Protein AF-A0A3M1DEH3-F1 (afdb_monomer_lite)

Secondary structure (DSSP, 8-state):
-HHHHHHHHHHHHHHHSS--SHHHHHHHHHHHHHHHHHHHHHHSSS-B-TTTTT--PPBPP-----TT-HHHHHHHHHHHHHHHHHHHHHTSSS----TTHHIIIIIHHIIIIIHHHHHHHHHHHHHHHHHHHHHHHHHHHHHHH--

Foldseek 3Di:
DVVQLVVQQVVCCVVPVGGDCVSVVVVVVVVVVVVVVQLVCQQDQNAADPDPPVDDDGDGHPNNDDPPDPLVVVLVVQLVVQVVVQVCLVPDPHRDDDPCSNCVSNVVSCCVSVVVSVVVVVVVVVVVVVVVVVVVVVVVVVVVVVD

Radius of gyration: 24.38 Å; chains: 1; bounding box: 56×28×80 Å

pLDDT: mean 87.57, std 7.45, range [47.22, 95.75]

Sequence (147 aa):
GLLVAGAGALIEFVARGGVTRTPLWAGLVIALGFAGHILEDQLGFMGSNLFYPFTKGRMPGLRLLRSGDATPNFLTVWLASAIMVFNLDRFSASPRLGPLYLPLAVGLPLGVLGGFYALQRRRAIRRSTEFLRQRDILTETVETEVG

Structure (mmCIF, N/CA/C/O backbone):
data_AF-A0A3M1DEH3-F1
#
_entry.id   AF-A0A3M1DEH3-F1
#
loop_
_atom_site.group_PDB
_atom_site.id
_atom_site.type_symbol
_atom_site.label_atom_id
_atom_site.label_alt_id
_atom_site.label_comp_id
_atom_site.label_asym_id
_atom_site.label_entity_id
_atom_site.label_seq_id
_atom_site.pdbx_PDB_ins_code
_atom_site.Cartn_x
_atom_site.Cartn_y
_atom_site.Cartn_z
_atom_site.occupancy
_atom_site.B_iso_or_equiv
_atom_site.auth_seq_id
_atom_site.auth_comp_id
_atom_site.auth_asym_id
_atom_site.auth_atom_id
_atom_site.pdbx_PDB_model_num
ATOM 1 N N . GLY A 1 1 ? 15.498 4.080 -0.488 1.00 81.62 1 GLY A N 1
ATOM 2 C CA . GLY A 1 1 ? 15.051 4.445 -1.845 1.00 81.62 1 GLY A CA 1
ATOM 3 C C . GLY A 1 1 ? 16.143 5.135 -2.636 1.00 81.62 1 GLY A C 1
ATOM 4 O O . GLY A 1 1 ? 16.900 4.456 -3.314 1.00 81.62 1 GLY A O 1
ATOM 5 N N . LEU A 1 2 ? 16.270 6.461 -2.500 1.00 86.06 2 LEU A N 1
ATOM 6 C CA . LEU A 1 2 ? 17.234 7.276 -3.260 1.00 86.06 2 LEU A CA 1
ATOM 7 C C . LEU A 1 2 ? 18.695 6.847 -3.081 1.00 86.06 2 LEU A C 1
ATOM 9 O O . LEU A 1 2 ? 19.421 6.786 -4.062 1.00 86.06 2 LEU A O 1
ATOM 13 N N . LEU A 1 3 ? 19.101 6.471 -1.863 1.00 89.81 3 LEU A N 1
ATOM 14 C CA . LEU A 1 3 ? 20.445 5.931 -1.619 1.00 89.81 3 LEU A CA 1
ATOM 15 C C . LEU A 1 3 ? 20.723 4.667 -2.440 1.00 89.81 3 LEU A C 1
ATOM 17 O O . LEU A 1 3 ? 21.804 4.527 -2.996 1.00 89.81 3 LEU A O 1
ATOM 21 N N . VAL A 1 4 ? 19.738 3.773 -2.565 1.00 88.12 4 VAL A N 1
ATOM 22 C CA . VAL A 1 4 ? 19.900 2.541 -3.347 1.00 88.12 4 VAL A CA 1
ATOM 23 C C . VAL A 1 4 ? 19.900 2.838 -4.845 1.00 88.12 4 VAL A C 1
ATOM 25 O O . VAL A 1 4 ? 20.713 2.273 -5.568 1.00 88.12 4 VAL A O 1
ATOM 28 N N . ALA A 1 5 ? 19.060 3.771 -5.306 1.00 89.19 5 ALA A N 1
ATOM 29 C CA . ALA A 1 5 ? 19.100 4.226 -6.695 1.00 89.19 5 ALA A CA 1
ATOM 30 C C . ALA A 1 5 ? 20.447 4.872 -7.051 1.00 89.19 5 ALA A C 1
ATOM 32 O O . ALA A 1 5 ? 21.028 4.541 -8.080 1.00 89.19 5 ALA A O 1
ATOM 33 N N . GLY A 1 6 ? 20.963 5.751 -6.187 1.00 90.19 6 GLY A N 1
ATOM 34 C CA . GLY A 1 6 ? 22.248 6.422 -6.378 1.00 90.19 6 GLY A CA 1
ATOM 35 C C . GLY A 1 6 ? 23.428 5.453 -6.342 1.00 90.19 6 GLY A C 1
ATOM 36 O O . GLY A 1 6 ? 24.267 5.485 -7.238 1.00 90.19 6 GLY A O 1
ATOM 37 N N . ALA A 1 7 ? 23.463 4.543 -5.365 1.00 91.44 7 ALA A N 1
ATOM 38 C CA . ALA A 1 7 ? 24.496 3.512 -5.282 1.00 91.44 7 ALA A CA 1
ATOM 39 C C . ALA A 1 7 ? 24.466 2.578 -6.501 1.00 91.44 7 ALA A C 1
ATOM 41 O O . ALA A 1 7 ? 25.506 2.305 -7.094 1.00 91.44 7 ALA A O 1
ATOM 42 N N . GLY A 1 8 ? 23.277 2.136 -6.922 1.00 88.81 8 GLY A N 1
ATOM 43 C CA . GLY A 1 8 ? 23.121 1.299 -8.110 1.00 88.81 8 GLY A CA 1
ATOM 44 C C . GLY A 1 8 ? 23.556 2.007 -9.396 1.00 88.81 8 GLY A C 1
ATOM 45 O O . GLY A 1 8 ? 24.241 1.404 -10.215 1.00 88.81 8 GLY A O 1
ATOM 46 N N . ALA A 1 9 ? 23.219 3.291 -9.551 1.00 90.38 9 ALA A N 1
ATOM 47 C CA . ALA A 1 9 ? 23.636 4.095 -10.698 1.00 90.38 9 ALA A CA 1
ATOM 48 C C . ALA A 1 9 ? 25.157 4.283 -10.742 1.00 90.38 9 ALA A C 1
ATOM 50 O O . ALA A 1 9 ? 25.751 4.178 -11.811 1.00 90.38 9 ALA A O 1
ATOM 51 N N . LEU A 1 10 ? 25.794 4.500 -9.588 1.00 91.19 10 LEU A N 1
ATOM 52 C CA . LEU A 1 10 ? 27.248 4.612 -9.492 1.00 91.19 10 LEU A CA 1
ATOM 53 C C . LEU A 1 10 ? 27.945 3.299 -9.876 1.00 91.19 10 LEU A C 1
ATOM 55 O O . LEU A 1 10 ? 28.885 3.319 -10.667 1.00 91.19 10 LEU A O 1
ATOM 59 N N . ILE A 1 11 ? 27.465 2.163 -9.359 1.00 91.69 11 ILE A N 1
ATOM 60 C CA . ILE A 1 11 ? 28.005 0.837 -9.697 1.00 91.69 11 ILE A CA 1
ATOM 61 C C . ILE A 1 11 ? 27.887 0.580 -11.201 1.00 91.69 11 ILE A C 1
ATOM 63 O O . ILE A 1 11 ? 28.844 0.131 -11.829 1.00 91.69 11 ILE A O 1
ATOM 67 N N . GLU A 1 12 ? 26.729 0.879 -11.790 1.00 91.00 12 GLU A N 1
ATOM 68 C CA . GLU A 1 12 ? 26.495 0.661 -13.215 1.00 91.00 12 GLU A CA 1
ATOM 69 C C . GLU A 1 12 ? 27.371 1.568 -14.086 1.00 91.00 12 GLU A C 1
ATOM 71 O O . GLU A 1 12 ? 27.996 1.088 -15.030 1.00 91.00 12 GLU A O 1
ATOM 76 N N . PHE A 1 13 ? 27.490 2.846 -13.724 1.00 92.12 13 PHE A N 1
ATOM 77 C CA . PHE A 1 13 ? 28.353 3.794 -14.419 1.00 92.12 13 PHE A CA 1
ATOM 78 C C . PHE A 1 13 ? 29.819 3.345 -14.413 1.00 92.12 13 PHE A C 1
ATOM 80 O O . PHE A 1 13 ? 30.460 3.344 -15.459 1.00 92.12 13 PHE A O 1
ATOM 87 N N . VAL A 1 14 ? 30.335 2.904 -13.261 1.00 93.75 14 VAL A N 1
ATOM 88 C CA . VAL A 1 14 ? 31.720 2.422 -13.134 1.00 93.75 14 VAL A CA 1
ATOM 89 C C . VAL A 1 14 ? 31.936 1.121 -13.911 1.00 93.75 14 VAL A C 1
ATOM 91 O O . VAL A 1 14 ? 32.965 0.958 -14.559 1.00 93.75 14 VAL A O 1
ATOM 94 N N . ALA A 1 15 ? 30.975 0.195 -13.872 1.00 92.38 15 ALA A N 1
ATOM 95 C CA . ALA A 1 15 ? 31.121 -1.115 -14.503 1.00 92.38 15 ALA A CA 1
ATOM 96 C C . ALA A 1 15 ? 30.872 -1.106 -16.020 1.00 92.38 15 ALA A C 1
ATOM 98 O O . ALA A 1 15 ? 31.407 -1.955 -16.731 1.00 92.38 15 ALA A O 1
ATOM 99 N N . ARG A 1 16 ? 30.010 -0.210 -16.516 1.00 90.25 16 ARG A N 1
ATOM 100 C CA . ARG A 1 16 ? 29.479 -0.250 -17.892 1.00 90.25 16 ARG A CA 1
ATOM 101 C C . ARG A 1 16 ? 29.612 1.069 -18.655 1.00 90.25 16 ARG A C 1
ATOM 103 O O . ARG A 1 16 ? 29.244 1.115 -19.824 1.00 90.25 16 ARG A O 1
ATOM 110 N N . GLY A 1 17 ? 30.101 2.139 -18.025 1.00 89.25 17 GLY A N 1
ATOM 111 C CA . GLY A 1 17 ? 30.266 3.459 -18.648 1.00 89.25 17 GLY A CA 1
ATOM 112 C C . GLY A 1 17 ? 28.957 4.217 -18.906 1.00 89.25 17 GLY A C 1
ATOM 113 O O . GLY A 1 17 ? 28.972 5.263 -19.550 1.00 89.25 17 GLY A O 1
ATOM 114 N N . GLY A 1 18 ? 27.820 3.712 -18.419 1.00 88.12 18 GLY A N 1
ATOM 115 C CA . GLY A 1 18 ? 26.501 4.309 -18.620 1.00 88.12 18 GLY A CA 1
ATOM 116 C C . GLY A 1 18 ? 25.515 3.901 -17.530 1.00 88.12 18 GLY A C 1
ATOM 117 O O . GLY A 1 18 ? 25.705 2.891 -16.860 1.00 88.12 18 GLY A O 1
ATOM 118 N N . VAL A 1 19 ? 24.463 4.701 -17.346 1.00 89.62 19 VAL A N 1
ATOM 119 C CA . VAL A 1 19 ? 23.426 4.479 -16.327 1.00 89.62 19 VAL A CA 1
ATOM 120 C C . VAL A 1 19 ? 22.107 4.169 -17.018 1.00 89.62 19 VAL A C 1
ATOM 122 O O . VAL A 1 19 ? 21.611 4.972 -17.812 1.00 89.62 19 VAL A O 1
ATOM 125 N N . THR A 1 20 ? 21.522 3.012 -16.717 1.00 92.62 20 THR A N 1
ATOM 126 C CA . THR A 1 20 ? 20.183 2.664 -17.198 1.00 92.62 20 THR A CA 1
ATOM 127 C C . THR A 1 20 ? 19.118 3.127 -16.203 1.00 92.62 20 THR A C 1
ATOM 129 O O . THR A 1 20 ? 19.396 3.736 -15.173 1.00 92.62 20 THR A O 1
ATOM 132 N N . ARG A 1 21 ? 17.843 2.845 -16.488 1.00 92.31 21 ARG A N 1
ATOM 133 C CA . ARG A 1 21 ? 16.744 3.126 -15.545 1.00 92.31 21 ARG A CA 1
ATOM 134 C C . ARG A 1 21 ? 16.638 2.088 -14.423 1.00 92.31 21 ARG A C 1
ATOM 136 O O . ARG A 1 21 ? 15.855 2.276 -13.497 1.00 92.31 21 ARG A O 1
ATOM 143 N N . THR A 1 22 ? 17.397 0.997 -14.486 1.00 89.62 22 THR A N 1
ATOM 144 C CA . THR A 1 22 ? 17.318 -0.118 -13.528 1.00 89.62 22 THR A CA 1
ATOM 145 C C . THR A 1 22 ? 17.563 0.314 -12.076 1.00 89.62 22 THR A C 1
ATOM 147 O O . THR A 1 22 ? 16.758 -0.051 -11.216 1.00 89.62 22 THR A O 1
ATOM 150 N N . PRO A 1 23 ? 18.581 1.143 -11.766 1.00 90.88 23 PRO A N 1
ATOM 151 C CA . PRO A 1 23 ? 18.814 1.614 -10.402 1.00 90.88 23 PRO A CA 1
ATOM 152 C C . PRO A 1 23 ? 17.652 2.448 -9.854 1.00 90.88 23 PRO A C 1
ATOM 154 O O . PRO A 1 23 ? 17.290 2.316 -8.685 1.00 90.88 23 PRO A O 1
ATOM 157 N N . LEU A 1 24 ? 17.018 3.262 -10.707 1.00 91.56 24 LEU A N 1
ATOM 158 C CA . LEU A 1 24 ? 15.836 4.038 -10.334 1.00 91.56 24 LEU A CA 1
ATOM 159 C C . LEU A 1 24 ? 14.684 3.113 -9.925 1.00 91.56 24 LEU A C 1
ATOM 161 O O . LEU A 1 24 ? 14.096 3.307 -8.861 1.00 91.56 24 LEU A O 1
ATOM 165 N N . TRP A 1 25 ? 14.396 2.085 -10.729 1.00 91.12 25 TRP A N 1
ATOM 166 C CA . TRP A 1 25 ? 13.357 1.101 -10.416 1.00 91.12 25 TRP A CA 1
ATOM 167 C C . TRP A 1 25 ? 13.656 0.338 -9.124 1.00 91.12 25 TRP A C 1
ATOM 169 O O . TRP A 1 25 ? 12.775 0.215 -8.275 1.00 91.12 25 TRP A O 1
ATOM 179 N N . ALA A 1 26 ? 14.902 -0.100 -8.924 1.00 89.69 26 ALA A N 1
ATOM 180 C CA . ALA A 1 26 ? 15.320 -0.772 -7.694 1.00 89.69 26 ALA A CA 1
ATOM 181 C C . ALA A 1 26 ? 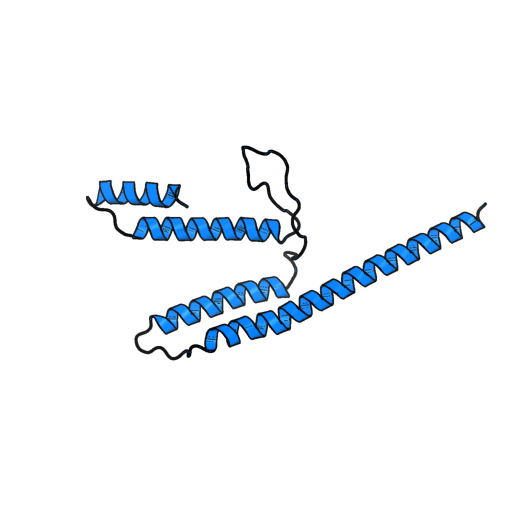15.138 0.128 -6.459 1.00 89.69 26 ALA A C 1
ATOM 183 O O . ALA A 1 26 ? 14.576 -0.289 -5.443 1.00 89.69 26 ALA A O 1
ATOM 184 N N . GLY A 1 27 ? 15.551 1.395 -6.554 1.00 91.19 27 GLY A N 1
ATOM 185 C CA . GLY A 1 27 ? 15.357 2.366 -5.482 1.00 91.19 27 GLY A CA 1
ATOM 186 C C . GLY A 1 27 ? 13.883 2.648 -5.188 1.00 91.19 27 GLY A C 1
ATOM 187 O O . GLY A 1 27 ? 13.525 2.801 -4.018 1.00 91.19 27 GL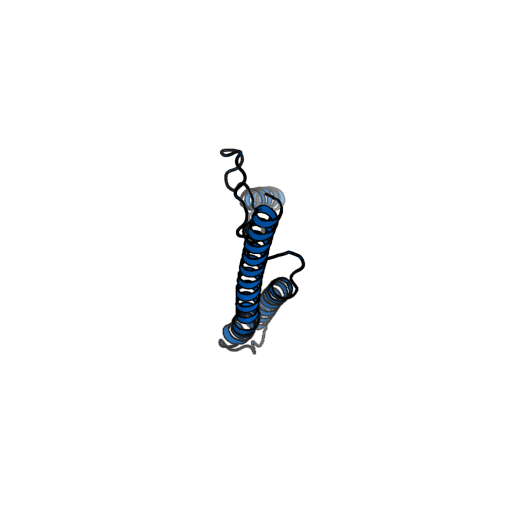Y A O 1
ATOM 188 N N . LEU A 1 28 ? 13.033 2.680 -6.217 1.00 92.94 28 LEU A N 1
ATOM 189 C CA . LEU A 1 28 ? 11.590 2.879 -6.082 1.00 92.94 28 LEU A CA 1
ATOM 190 C C . LEU A 1 28 ? 10.925 1.689 -5.382 1.00 92.94 28 LEU A C 1
ATOM 192 O O . LEU A 1 28 ? 10.180 1.901 -4.430 1.00 92.94 28 LEU A O 1
ATOM 196 N N . VAL A 1 29 ? 11.247 0.451 -5.770 1.00 91.50 29 VAL A N 1
ATOM 197 C CA . VAL A 1 29 ? 10.729 -0.765 -5.112 1.00 91.50 29 VAL A CA 1
ATOM 198 C C . VAL A 1 29 ? 11.080 -0.774 -3.624 1.00 91.50 29 VAL A C 1
ATOM 200 O O . VAL A 1 29 ? 10.213 -1.000 -2.784 1.00 91.50 29 VAL A O 1
ATOM 203 N N . ILE A 1 30 ? 12.327 -0.448 -3.277 1.00 91.94 30 ILE A N 1
ATOM 204 C CA . ILE A 1 30 ? 12.759 -0.384 -1.874 1.00 91.94 30 ILE A CA 1
ATOM 205 C C . ILE A 1 30 ? 12.061 0.754 -1.126 1.00 91.94 30 ILE A C 1
ATOM 207 O O . ILE A 1 30 ? 11.678 0.586 0.029 1.00 91.94 30 ILE A O 1
ATOM 211 N N . ALA A 1 31 ? 11.888 1.917 -1.761 1.00 91.31 31 ALA A N 1
ATOM 212 C CA . ALA A 1 31 ? 11.159 3.030 -1.155 1.00 91.31 31 ALA A CA 1
ATOM 213 C C . ALA A 1 31 ? 9.699 2.657 -0.861 1.00 91.31 31 ALA A C 1
ATOM 215 O O . ALA A 1 31 ? 9.218 2.938 0.232 1.00 91.31 31 ALA A O 1
ATOM 216 N N . LEU A 1 32 ? 9.024 1.990 -1.802 1.00 91.19 32 LEU A N 1
ATOM 217 C CA . LEU A 1 32 ? 7.650 1.524 -1.625 1.00 91.19 32 LEU A CA 1
ATOM 218 C C . LEU A 1 32 ? 7.544 0.436 -0.554 1.00 91.19 32 LEU A C 1
ATOM 220 O O . LEU A 1 32 ? 6.643 0.507 0.274 1.00 91.19 32 LEU A O 1
ATOM 224 N N . GLY A 1 33 ? 8.468 -0.528 -0.518 1.00 90.06 33 GLY A N 1
ATOM 225 C CA . GLY A 1 33 ? 8.487 -1.563 0.521 1.00 90.06 33 GLY A CA 1
ATOM 226 C C . GLY A 1 33 ? 8.677 -0.983 1.926 1.00 90.06 33 GLY A C 1
ATOM 227 O O . GLY A 1 33 ? 7.991 -1.384 2.867 1.00 90.06 33 GLY A O 1
ATOM 228 N N . PHE A 1 34 ? 9.553 0.016 2.056 1.00 89.94 34 PHE A N 1
ATOM 229 C CA . PHE A 1 34 ? 9.766 0.7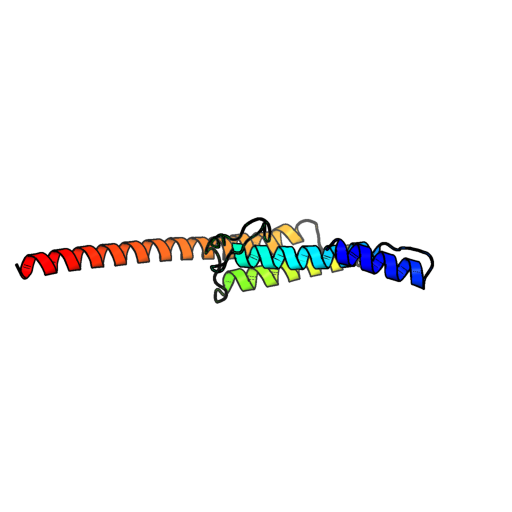35 3.311 1.00 89.94 34 PHE A CA 1
ATOM 230 C C . PHE A 1 34 ? 8.552 1.588 3.708 1.00 89.94 34 PHE A C 1
ATOM 232 O O . PHE A 1 34 ? 8.131 1.565 4.862 1.00 89.94 34 PHE A O 1
ATOM 239 N N . ALA A 1 35 ? 7.948 2.301 2.753 1.00 89.94 35 ALA A N 1
ATOM 240 C CA . ALA A 1 35 ? 6.712 3.041 2.992 1.00 89.94 35 ALA A CA 1
ATOM 241 C C . ALA A 1 35 ? 5.567 2.107 3.421 1.00 89.94 35 ALA A C 1
ATOM 243 O O . ALA A 1 35 ? 4.818 2.446 4.332 1.00 89.94 35 ALA A O 1
ATOM 244 N N . GLY A 1 36 ? 5.473 0.917 2.818 1.00 87.94 36 GLY A N 1
ATOM 245 C CA . GLY A 1 36 ? 4.529 -0.130 3.207 1.00 87.94 36 GLY A CA 1
ATOM 246 C C . GLY A 1 36 ? 4.696 -0.564 4.664 1.00 87.94 36 GLY A C 1
ATOM 247 O O . GLY A 1 36 ? 3.710 -0.586 5.392 1.00 87.94 36 GLY A O 1
ATOM 248 N N . HIS A 1 37 ? 5.931 -0.805 5.116 1.00 86.88 37 HIS A N 1
ATOM 249 C CA . HIS A 1 37 ? 6.211 -1.123 6.525 1.00 86.88 37 HIS A CA 1
ATOM 250 C C . HIS A 1 37 ? 5.778 -0.001 7.477 1.00 86.88 37 HIS A C 1
ATOM 252 O O . HIS A 1 37 ? 5.110 -0.260 8.473 1.00 86.88 37 HIS A O 1
ATOM 258 N N . ILE A 1 38 ? 6.105 1.258 7.159 1.00 88.56 38 ILE A N 1
ATOM 259 C CA . ILE A 1 38 ? 5.677 2.404 7.980 1.00 88.56 38 ILE A CA 1
ATOM 260 C C . ILE A 1 38 ? 4.148 2.473 8.052 1.00 88.56 38 ILE A C 1
ATOM 262 O O . ILE A 1 38 ? 3.587 2.731 9.116 1.00 88.56 38 ILE A O 1
ATOM 266 N N . LEU A 1 39 ? 3.462 2.255 6.928 1.00 87.44 39 LEU A N 1
ATOM 267 C CA . LEU A 1 39 ? 2.002 2.240 6.896 1.00 87.44 39 LEU A CA 1
ATOM 268 C C . LEU A 1 39 ? 1.433 1.114 7.759 1.00 87.44 39 LEU A C 1
ATOM 270 O O . LEU A 1 39 ? 0.490 1.363 8.504 1.00 87.44 39 LEU A O 1
ATOM 274 N N . GLU A 1 40 ? 2.000 -0.087 7.700 1.00 86.00 40 GLU A N 1
ATOM 275 C CA . GLU A 1 40 ? 1.583 -1.214 8.537 1.00 86.00 40 GLU A CA 1
ATOM 276 C C . GLU A 1 40 ? 1.737 -0.896 10.031 1.00 86.00 40 GLU A C 1
ATOM 278 O O . GLU A 1 40 ? 0.777 -1.035 10.796 1.00 86.00 40 GLU A O 1
ATOM 283 N N . ASP A 1 41 ? 2.887 -0.349 10.431 1.00 86.69 41 ASP A N 1
ATOM 284 C CA . ASP A 1 41 ? 3.136 0.079 11.809 1.00 86.69 41 ASP A CA 1
ATOM 285 C C . ASP A 1 41 ? 2.126 1.139 12.266 1.00 86.69 41 ASP A C 1
ATOM 287 O O . ASP A 1 41 ? 1.581 1.056 13.373 1.00 86.69 41 ASP A O 1
ATOM 291 N N . GLN A 1 42 ? 1.839 2.126 11.412 1.00 88.75 42 GLN A N 1
ATOM 292 C CA . GLN A 1 42 ? 0.893 3.202 11.709 1.00 88.75 42 GLN A CA 1
ATOM 293 C C . GLN A 1 42 ? -0.567 2.740 11.714 1.00 88.75 42 GLN A C 1
ATOM 295 O O . GLN A 1 42 ? -1.360 3.275 12.487 1.00 88.75 42 GLN A O 1
ATOM 300 N N . LEU A 1 43 ? -0.953 1.772 10.883 1.00 86.00 43 LEU A N 1
ATOM 301 C CA . LEU A 1 43 ? -2.303 1.197 10.880 1.00 86.00 43 LEU A CA 1
ATOM 302 C C . LEU A 1 43 ? -2.521 0.246 12.066 1.00 86.00 43 LEU A C 1
ATOM 304 O O . LEU A 1 43 ? -3.651 0.108 12.551 1.00 86.00 43 LEU A O 1
ATOM 308 N N . GLY A 1 44 ? -1.445 -0.384 12.537 1.00 85.12 44 GLY A N 1
ATOM 309 C CA . GLY A 1 44 ? -1.424 -1.306 13.661 1.00 85.12 44 GLY A CA 1
ATOM 310 C C . GLY A 1 44 ? -1.427 -0.638 15.040 1.00 85.12 44 GLY A C 1
ATOM 311 O O . GLY A 1 44 ? -1.841 0.507 15.232 1.00 85.12 44 GLY A O 1
ATOM 312 N N . PHE A 1 45 ? -0.984 -1.400 16.043 1.00 82.12 45 PHE A N 1
ATOM 313 C CA . PHE A 1 45 ? -0.889 -0.958 17.443 1.00 82.12 45 PHE A CA 1
ATOM 314 C C . PHE A 1 45 ? 0.485 -0.391 17.797 1.00 82.12 45 PHE A C 1
ATOM 316 O O . PHE A 1 45 ? 0.607 0.359 18.764 1.00 82.12 45 PHE A O 1
ATOM 323 N N . MET A 1 46 ? 1.503 -0.762 17.021 1.00 83.25 46 MET A N 1
ATOM 324 C CA . MET A 1 46 ? 2.890 -0.415 17.282 1.00 83.25 46 MET A CA 1
ATOM 325 C C . MET A 1 46 ? 3.118 1.080 17.039 1.00 83.25 46 MET A C 1
ATOM 327 O O . MET A 1 46 ? 3.612 1.770 17.928 1.00 83.25 46 MET A O 1
ATOM 331 N N . GLY A 1 47 ? 2.720 1.616 15.884 1.00 84.56 47 GLY A N 1
ATOM 332 C CA . GLY A 1 47 ? 3.093 2.970 15.472 1.00 84.56 47 GLY A CA 1
ATOM 333 C C . GLY A 1 47 ? 4.605 3.126 15.297 1.00 84.56 47 GLY A C 1
ATOM 334 O O . GLY A 1 47 ? 5.376 2.190 15.516 1.00 84.56 47 GLY A O 1
ATOM 335 N N . SER A 1 48 ? 5.053 4.321 14.937 1.00 85.12 48 SER A N 1
ATOM 336 C CA . SER A 1 48 ? 6.448 4.612 14.609 1.00 85.12 48 SER A CA 1
ATOM 337 C C . SER A 1 48 ? 6.815 6.067 14.929 1.00 85.12 48 SER A C 1
ATOM 339 O O . SER A 1 48 ? 6.001 6.856 15.413 1.00 85.12 48 SER A O 1
ATOM 341 N N . ASN A 1 49 ? 8.073 6.426 14.686 1.00 87.50 49 ASN A N 1
ATOM 342 C CA . ASN A 1 49 ? 8.570 7.792 14.786 1.00 87.50 49 ASN A CA 1
ATOM 343 C C . ASN A 1 49 ? 9.060 8.247 13.404 1.00 87.50 49 ASN A C 1
ATOM 345 O O . ASN A 1 49 ? 10.199 7.979 13.026 1.00 87.50 49 ASN A O 1
ATOM 349 N N . LEU A 1 50 ? 8.183 8.911 12.646 1.00 82.56 50 LEU A N 1
ATOM 350 C CA . LEU A 1 50 ? 8.433 9.256 11.242 1.00 82.56 50 LEU A CA 1
ATOM 351 C C . LEU A 1 50 ? 9.589 10.242 11.028 1.00 82.56 50 LEU A C 1
ATOM 353 O O . LEU A 1 50 ? 1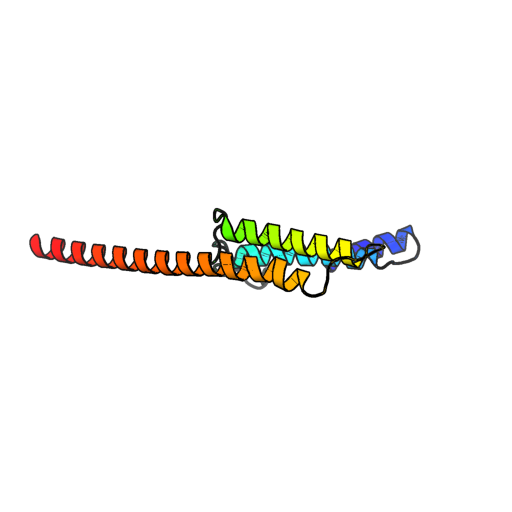0.180 10.240 9.952 1.00 82.56 50 LEU A O 1
ATOM 357 N N . PHE A 1 51 ? 9.919 11.064 12.027 1.00 83.25 51 PHE A N 1
ATOM 358 C CA . PHE A 1 51 ? 10.957 12.092 11.910 1.00 83.25 51 PHE A CA 1
ATOM 359 C C . PHE A 1 51 ? 12.200 11.779 12.745 1.00 83.25 51 PHE A C 1
ATOM 361 O O . PHE A 1 51 ? 12.953 12.685 13.090 1.00 83.25 51 PHE A O 1
ATOM 368 N N . TYR A 1 52 ? 12.460 10.510 13.069 1.00 77.75 52 TYR A N 1
ATOM 369 C CA . TYR A 1 52 ? 13.764 10.125 13.609 1.00 77.75 52 TYR A CA 1
ATOM 370 C C . TYR A 1 52 ? 14.884 10.486 12.603 1.00 77.75 52 TYR A C 1
ATOM 372 O O . TYR A 1 52 ? 14.723 10.213 11.413 1.00 77.75 52 TYR A O 1
ATOM 380 N N . PRO A 1 53 ? 16.021 11.072 13.027 1.00 84.50 53 PRO A N 1
ATOM 381 C CA . PRO A 1 53 ? 16.445 11.339 14.407 1.00 84.50 53 PRO A CA 1
ATOM 382 C C . PRO A 1 53 ? 16.052 12.721 14.968 1.00 84.50 53 PRO A C 1
ATOM 384 O O . PRO A 1 53 ? 16.418 13.033 16.099 1.00 84.50 53 PRO A O 1
ATOM 387 N N . PHE A 1 54 ? 15.326 13.553 14.219 1.00 89.50 54 PHE A N 1
ATOM 388 C CA . PHE A 1 54 ? 14.923 14.902 14.644 1.00 89.50 54 PHE A CA 1
ATOM 389 C C . PHE A 1 54 ? 13.933 14.888 15.816 1.00 89.50 54 PHE A C 1
ATOM 391 O O . PHE A 1 54 ? 13.997 15.742 16.698 1.00 89.50 54 PHE A O 1
ATOM 398 N N . THR A 1 55 ? 13.048 13.894 15.869 1.00 85.31 55 THR A N 1
ATOM 399 C CA . THR A 1 55 ? 12.144 13.646 17.000 1.00 85.31 55 THR A CA 1
ATOM 400 C C . THR A 1 55 ? 12.515 12.346 17.706 1.00 85.31 55 THR A C 1
ATOM 402 O O . THR A 1 55 ? 12.988 11.401 17.078 1.00 85.31 55 THR A O 1
ATOM 405 N N . LYS A 1 56 ? 12.287 12.268 19.024 1.00 84.12 56 LYS A N 1
ATOM 406 C CA . LYS A 1 56 ? 12.482 11.039 19.829 1.00 84.12 56 LYS A CA 1
ATOM 407 C C . LYS A 1 56 ? 11.168 10.387 20.279 1.00 84.12 56 LYS A C 1
ATOM 409 O O . LYS A 1 56 ? 11.180 9.246 20.730 1.00 84.12 56 LYS A O 1
ATOM 414 N N . GLY A 1 57 ? 10.045 11.099 20.165 1.00 83.31 57 GLY A N 1
ATOM 415 C CA . GLY A 1 57 ? 8.725 10.604 20.557 1.00 83.31 57 GLY A CA 1
ATOM 416 C C . GLY A 1 57 ? 8.149 9.618 19.540 1.00 83.31 57 GLY A C 1
ATOM 417 O O . GLY A 1 57 ? 8.216 9.851 18.336 1.00 83.31 57 GLY A O 1
ATOM 418 N N . ARG A 1 58 ? 7.562 8.522 20.029 1.00 83.88 58 ARG A N 1
ATOM 419 C CA . ARG A 1 58 ? 6.832 7.550 19.204 1.00 83.88 58 ARG A CA 1
ATOM 420 C C . ARG A 1 58 ? 5.380 7.992 19.054 1.00 83.88 58 ARG A C 1
ATOM 422 O O . ARG A 1 58 ? 4.718 8.249 20.056 1.00 83.88 58 ARG A O 1
ATOM 429 N N . MET A 1 59 ? 4.875 8.034 17.824 1.00 85.06 59 MET A N 1
ATOM 430 C CA . MET A 1 59 ? 3.447 8.225 17.589 1.00 85.06 59 MET A CA 1
ATOM 431 C C . MET A 1 59 ? 2.729 6.879 17.716 1.00 85.06 59 MET A C 1
ATOM 433 O O . MET A 1 59 ? 3.184 5.898 17.120 1.00 85.06 59 MET A O 1
ATOM 437 N N . PRO A 1 60 ? 1.628 6.793 18.482 1.00 85.75 60 PRO A N 1
ATOM 438 C CA . PRO A 1 60 ? 0.850 5.566 18.554 1.00 85.75 60 PRO A CA 1
ATOM 439 C C . PRO A 1 60 ? 0.206 5.268 17.195 1.00 85.75 60 PRO A C 1
ATOM 441 O O . PRO A 1 60 ? -0.208 6.180 16.477 1.00 85.75 60 PRO A O 1
ATOM 444 N N . GLY A 1 61 ? 0.104 3.984 16.853 1.00 87.12 61 GLY A N 1
ATOM 445 C CA . GLY A 1 61 ? -0.649 3.555 15.678 1.00 87.12 61 GLY A CA 1
ATOM 446 C C . GLY A 1 61 ? -2.156 3.778 15.852 1.00 87.12 61 GLY A C 1
ATOM 447 O O . GLY A 1 61 ? -2.663 3.919 16.968 1.00 87.12 61 GLY A O 1
ATOM 448 N N . LEU A 1 62 ? -2.890 3.786 14.741 1.00 85.31 62 LEU A N 1
ATOM 449 C CA . LEU A 1 62 ? -4.334 4.029 14.677 1.00 85.31 62 LEU A CA 1
ATOM 450 C C . LEU A 1 62 ? -5.165 2.865 15.244 1.00 85.31 62 LEU A C 1
ATOM 452 O O . LEU A 1 62 ? -6.384 2.991 15.401 1.00 85.31 62 LEU A O 1
ATOM 456 N N . ARG A 1 63 ? -4.522 1.727 15.559 1.00 86.06 63 ARG A N 1
ATOM 457 C CA . ARG A 1 63 ? -5.149 0.513 16.114 1.00 86.06 63 ARG A CA 1
ATOM 458 C C . ARG A 1 63 ? -6.279 -0.013 15.230 1.00 86.06 63 ARG A C 1
ATOM 460 O O . ARG A 1 63 ? -7.240 -0.603 15.733 1.00 86.06 63 ARG A O 1
ATOM 467 N N . LEU A 1 64 ? -6.213 0.268 13.929 1.00 83.69 64 LEU A N 1
ATOM 468 C CA . LEU A 1 64 ? -7.256 -0.073 12.968 1.00 83.69 64 LEU A CA 1
ATOM 469 C C . LEU A 1 64 ? -7.198 -1.544 12.611 1.00 83.69 64 LEU A C 1
ATOM 471 O O . LEU A 1 64 ? -8.254 -2.158 12.514 1.00 83.69 64 LEU A O 1
ATOM 475 N N . LEU A 1 65 ? -5.985 -2.069 12.461 1.00 84.69 65 LEU A N 1
ATOM 476 C CA . LEU A 1 65 ? -5.715 -3.436 12.052 1.00 84.69 65 LEU A CA 1
ATOM 477 C C . LEU A 1 65 ? -4.953 -4.164 13.158 1.00 84.69 65 LEU A C 1
ATOM 479 O O . LEU A 1 65 ? -4.095 -3.585 13.832 1.00 84.69 65 LEU A O 1
ATOM 483 N N . ARG A 1 66 ? -5.270 -5.440 13.357 1.00 83.62 66 ARG A N 1
ATOM 484 C CA . ARG A 1 66 ? -4.517 -6.336 14.233 1.00 83.62 66 ARG A CA 1
ATOM 485 C C . ARG A 1 66 ? -3.866 -7.407 13.361 1.00 83.62 66 ARG A C 1
ATOM 487 O O . ARG A 1 66 ? -4.505 -7.909 12.445 1.00 83.62 66 ARG A O 1
ATOM 494 N N . SER A 1 67 ? -2.619 -7.773 13.647 1.00 79.25 67 SER A N 1
ATOM 495 C CA . SER A 1 67 ? -1.870 -8.747 12.832 1.00 79.25 67 SER A CA 1
ATOM 496 C C . SER A 1 67 ? -2.558 -10.115 12.732 1.00 79.25 67 SER A C 1
ATOM 498 O O . SER A 1 67 ? -2.436 -10.797 11.720 1.00 79.25 67 SER A O 1
ATOM 500 N N . GLY A 1 68 ? -3.318 -10.501 13.762 1.00 81.75 68 GLY A N 1
ATOM 501 C CA . GLY A 1 68 ? -4.108 -11.734 13.781 1.00 81.75 68 GLY A CA 1
ATOM 502 C C . GLY A 1 68 ? -5.459 -11.657 13.059 1.00 81.75 68 GLY A C 1
ATOM 503 O O . GLY A 1 68 ? -6.156 -12.666 12.992 1.00 81.75 68 GLY A O 1
ATOM 504 N N . ASP A 1 69 ? -5.861 -10.496 12.535 1.00 86.50 69 ASP A N 1
ATOM 505 C CA . ASP A 1 69 ? -7.155 -10.359 11.871 1.00 86.50 69 ASP A CA 1
ATOM 506 C C . ASP A 1 69 ? -7.090 -10.952 10.454 1.00 86.50 69 ASP A C 1
ATOM 508 O O . ASP A 1 69 ? -6.373 -10.467 9.578 1.00 86.50 69 ASP A O 1
ATOM 512 N N . ALA A 1 70 ? -7.894 -11.986 10.198 1.00 89.31 70 ALA A N 1
ATOM 513 C CA . ALA A 1 70 ? -7.905 -12.673 8.906 1.00 89.31 70 ALA A CA 1
ATOM 514 C C . ALA A 1 70 ? -8.325 -11.758 7.740 1.00 89.31 70 ALA A C 1
ATOM 516 O O . ALA A 1 70 ? -7.757 -11.837 6.653 1.00 89.31 70 ALA A O 1
ATOM 517 N N . THR A 1 71 ? -9.299 -10.869 7.960 1.00 90.12 71 THR A N 1
ATOM 518 C CA . THR A 1 71 ? -9.865 -10.011 6.909 1.00 90.12 71 THR A CA 1
ATOM 519 C C . THR A 1 71 ? -8.867 -9.018 6.299 1.00 90.12 71 THR A C 1
ATOM 521 O O . THR A 1 71 ? -8.720 -9.032 5.077 1.00 90.12 71 THR A O 1
ATOM 524 N N . PRO A 1 72 ? -8.175 -8.152 7.067 1.00 89.12 72 PRO A N 1
ATOM 525 C CA . PRO A 1 72 ? -7.192 -7.235 6.488 1.00 89.12 72 PRO A CA 1
ATOM 526 C C . PRO A 1 72 ? -6.001 -7.957 5.850 1.00 89.12 72 PRO A C 1
ATOM 528 O O . PRO A 1 72 ? -5.531 -7.522 4.798 1.00 89.12 72 PRO A O 1
ATOM 531 N N . ASN A 1 73 ? -5.566 -9.089 6.411 1.00 91.31 73 ASN A N 1
ATOM 532 C CA . ASN A 1 73 ? -4.519 -9.917 5.808 1.00 91.31 73 ASN A CA 1
ATOM 533 C C . ASN A 1 73 ? -4.959 -10.468 4.445 1.00 91.31 73 ASN A C 1
ATOM 535 O O . ASN A 1 73 ? -4.260 -10.292 3.446 1.00 91.31 73 ASN A O 1
ATOM 539 N N . PHE A 1 74 ? -6.154 -11.064 4.382 1.00 94.06 74 PHE A N 1
ATOM 540 C CA . PHE A 1 74 ? -6.731 -11.560 3.135 1.00 94.06 74 PHE A CA 1
ATOM 541 C C . PHE A 1 74 ? -6.860 -10.447 2.091 1.00 94.06 74 PHE A C 1
ATOM 543 O O . PHE A 1 74 ? -6.422 -10.620 0.958 1.00 94.06 74 PHE A O 1
ATOM 550 N N . LEU A 1 75 ? -7.412 -9.290 2.471 1.00 93.38 75 LEU A N 1
ATOM 551 C CA . LEU A 1 75 ? -7.592 -8.158 1.559 1.00 93.38 75 LEU A CA 1
ATOM 552 C C . LEU A 1 75 ? -6.266 -7.627 1.010 1.00 93.38 75 LEU A C 1
ATOM 554 O O . LEU A 1 75 ? -6.208 -7.248 -0.157 1.00 93.38 75 LEU A O 1
ATOM 558 N N . THR A 1 76 ? -5.206 -7.635 1.817 1.00 91.31 76 THR A N 1
ATOM 559 C CA . THR A 1 76 ? -3.872 -7.186 1.398 1.00 91.31 76 THR A CA 1
ATOM 560 C C . THR A 1 76 ? -3.273 -8.134 0.360 1.00 91.31 76 THR A C 1
ATOM 562 O O . THR A 1 76 ? -2.854 -7.694 -0.713 1.00 91.31 76 THR A O 1
ATOM 565 N N . VAL A 1 77 ? -3.297 -9.444 0.631 1.00 93.31 77 VAL A N 1
ATOM 566 C CA . VAL A 1 77 ? -2.809 -10.470 -0.308 1.00 93.31 77 VAL A CA 1
ATOM 567 C C . VAL A 1 77 ? -3.640 -10.477 -1.593 1.00 93.31 77 VAL A C 1
ATOM 569 O O . VAL A 1 77 ? -3.093 -10.545 -2.696 1.00 93.31 77 VAL A O 1
ATOM 572 N N . TRP A 1 78 ? -4.962 -10.362 -1.465 1.00 95.75 78 TRP A N 1
ATOM 573 C CA . TRP A 1 78 ? -5.880 -10.311 -2.596 1.00 95.75 78 TRP A CA 1
ATOM 574 C C . TRP A 1 78 ? -5.629 -9.091 -3.486 1.00 95.75 78 TRP A C 1
ATOM 576 O O . TRP A 1 78 ? -5.515 -9.233 -4.702 1.00 95.75 78 TRP A O 1
ATOM 586 N N . LEU A 1 79 ? -5.479 -7.904 -2.889 1.00 94.38 79 LEU A N 1
ATOM 587 C CA . LEU A 1 79 ? -5.154 -6.673 -3.610 1.00 94.38 79 LEU A CA 1
ATOM 588 C C . LEU A 1 79 ? -3.844 -6.816 -4.394 1.00 94.38 79 LEU A C 1
ATOM 590 O O . LEU A 1 79 ? -3.811 -6.511 -5.586 1.00 94.38 79 LEU A O 1
ATOM 594 N N . ALA A 1 80 ? -2.785 -7.314 -3.747 1.00 93.62 80 ALA A N 1
ATOM 595 C CA . ALA A 1 80 ? -1.495 -7.540 -4.396 1.00 93.62 80 ALA A CA 1
ATOM 596 C C . ALA A 1 80 ? -1.619 -8.512 -5.583 1.00 93.62 80 ALA A C 1
ATOM 598 O O . ALA A 1 80 ? -1.121 -8.233 -6.674 1.00 93.62 80 ALA A O 1
ATOM 599 N N . SER A 1 81 ? -2.352 -9.612 -5.394 1.00 95.75 81 SER A N 1
ATOM 600 C CA . SER A 1 81 ? -2.581 -10.627 -6.428 1.00 95.75 81 SER A CA 1
ATOM 601 C C . SER A 1 81 ? -3.370 -10.068 -7.616 1.00 95.75 81 SER A C 1
ATOM 603 O O . SER A 1 81 ? -2.966 -10.255 -8.762 1.00 95.75 81 SER A O 1
ATOM 605 N N . ALA A 1 82 ? -4.457 -9.332 -7.364 1.00 95.69 82 ALA A N 1
ATOM 606 C CA . ALA A 1 82 ? -5.288 -8.728 -8.405 1.00 95.69 82 ALA A CA 1
ATOM 607 C C . ALA A 1 82 ? -4.508 -7.696 -9.234 1.00 95.69 82 ALA A C 1
ATOM 609 O O . ALA A 1 82 ? -4.586 -7.693 -10.462 1.00 95.69 82 ALA A O 1
ATOM 610 N N . ILE A 1 83 ? -3.704 -6.848 -8.580 1.00 93.94 83 ILE A N 1
ATOM 611 C CA . ILE A 1 83 ? -2.839 -5.881 -9.268 1.00 93.94 83 ILE A CA 1
ATOM 612 C C . ILE A 1 83 ? -1.779 -6.605 -10.105 1.00 93.94 83 ILE A C 1
ATOM 614 O O . ILE A 1 83 ? -1.522 -6.199 -11.239 1.00 93.94 83 ILE A O 1
ATOM 618 N N . MET A 1 84 ? -1.165 -7.667 -9.579 1.00 94.31 84 MET A N 1
ATOM 619 C CA . MET A 1 84 ? -0.162 -8.439 -10.312 1.00 94.31 84 MET A CA 1
ATOM 620 C C . MET A 1 84 ? -0.766 -9.079 -11.566 1.00 94.31 84 MET A C 1
ATOM 622 O O . MET A 1 84 ? -0.223 -8.903 -12.653 1.00 94.31 84 MET A O 1
ATOM 626 N N . VAL A 1 85 ? -1.921 -9.738 -11.439 1.00 95.31 85 VAL A N 1
ATOM 627 C CA . VAL A 1 85 ? -2.644 -10.339 -12.572 1.00 95.31 85 VAL A CA 1
ATOM 628 C C . VAL A 1 85 ? -3.029 -9.283 -13.608 1.00 95.31 85 VAL A C 1
ATOM 630 O O . VAL A 1 85 ? -2.796 -9.490 -14.796 1.00 95.31 85 VAL A O 1
ATOM 633 N N . PHE A 1 86 ? -3.545 -8.128 -13.177 1.00 95.44 86 PHE A N 1
ATOM 634 C CA . PHE A 1 86 ? -3.875 -7.036 -14.094 1.00 95.44 86 PHE A CA 1
ATOM 635 C C . PHE A 1 86 ? -2.655 -6.519 -14.860 1.00 95.44 86 PHE A C 1
ATOM 637 O O . PHE A 1 86 ? -2.736 -6.290 -16.064 1.00 95.44 86 PHE A O 1
ATOM 644 N N . ASN A 1 87 ? -1.516 -6.344 -14.184 1.00 94.31 87 ASN A N 1
ATOM 645 C CA . ASN A 1 87 ? -0.288 -5.911 -14.847 1.00 94.31 87 ASN A CA 1
ATOM 646 C C . ASN A 1 87 ? 0.222 -6.971 -15.829 1.00 94.31 87 ASN A C 1
ATOM 648 O O . ASN A 1 87 ? 0.580 -6.625 -16.951 1.00 94.31 87 ASN A O 1
ATOM 652 N N . LEU A 1 88 ? 0.213 -8.250 -15.443 1.00 94.69 88 LEU A N 1
ATOM 653 C CA . LEU A 1 88 ? 0.625 -9.344 -16.325 1.00 94.69 88 LEU A CA 1
ATOM 654 C C . LEU A 1 88 ? -0.247 -9.419 -17.584 1.00 94.69 88 LEU A C 1
ATOM 656 O O . LEU A 1 88 ? 0.292 -9.547 -18.679 1.00 94.69 88 LEU A O 1
ATOM 660 N N . ASP A 1 89 ? -1.569 -9.291 -17.452 1.00 95.12 89 ASP A N 1
ATOM 661 C CA . ASP A 1 89 ? -2.482 -9.299 -18.599 1.00 95.12 89 ASP A CA 1
ATOM 662 C C . ASP A 1 89 ? -2.301 -8.063 -19.491 1.00 95.12 89 ASP A C 1
ATOM 664 O O . ASP A 1 89 ? -2.183 -8.199 -20.710 1.00 95.12 89 ASP A O 1
ATOM 668 N N . ARG A 1 90 ? -2.182 -6.867 -18.895 1.00 93.62 90 ARG A N 1
ATOM 669 C CA . ARG A 1 90 ? -1.986 -5.599 -19.618 1.00 93.62 90 ARG A CA 1
ATOM 670 C C . ARG A 1 90 ? -0.738 -5.604 -20.502 1.00 93.62 90 ARG A C 1
ATOM 672 O O . ARG A 1 90 ? -0.753 -4.988 -21.564 1.00 93.62 90 ARG A O 1
ATOM 679 N N . PHE A 1 91 ? 0.336 -6.248 -20.049 1.00 94.38 91 PHE A N 1
ATOM 680 C CA . PHE A 1 91 ? 1.598 -6.358 -20.787 1.00 94.38 91 PHE A CA 1
ATOM 681 C C . PHE A 1 91 ? 1.742 -7.690 -21.543 1.00 94.38 91 PHE A C 1
ATOM 683 O O . PHE A 1 91 ? 2.817 -7.984 -22.064 1.00 94.38 91 PHE A O 1
ATOM 690 N N . SER A 1 92 ? 0.680 -8.496 -21.618 1.00 94.00 92 SER A N 1
ATOM 691 C CA . SER A 1 92 ? 0.671 -9.734 -22.398 1.00 94.00 92 SER A CA 1
ATOM 692 C C . SER A 1 92 ? 0.480 -9.465 -23.897 1.00 94.00 92 SER A C 1
ATOM 694 O O . SER A 1 92 ? 0.015 -8.401 -24.305 1.00 94.00 92 SER A O 1
ATOM 696 N N . ALA A 1 93 ? 0.800 -10.457 -24.734 1.00 94.50 93 ALA A N 1
ATOM 697 C CA . ALA A 1 93 ? 0.606 -10.372 -26.185 1.00 94.50 93 ALA A CA 1
ATOM 698 C C . ALA A 1 93 ? -0.875 -10.257 -26.599 1.00 94.50 93 ALA A C 1
ATOM 700 O O . ALA A 1 93 ? -1.176 -9.776 -27.688 1.00 94.50 93 ALA A O 1
ATOM 701 N N . SER A 1 94 ? -1.800 -10.699 -25.742 1.00 93.44 94 SER A N 1
ATOM 702 C CA . SER A 1 94 ? -3.240 -10.654 -25.999 1.00 93.44 94 SER A CA 1
ATOM 703 C C . SER A 1 94 ? -4.002 -10.343 -24.700 1.00 93.44 94 SER A C 1
ATOM 705 O O . SER A 1 94 ? -4.503 -11.281 -24.070 1.00 93.44 94 SER A O 1
ATOM 707 N N . PRO A 1 95 ? -4.082 -9.065 -24.279 1.00 92.50 95 PRO A N 1
ATOM 708 C CA . PRO A 1 95 ? -4.781 -8.672 -23.057 1.00 92.50 95 PRO A CA 1
ATOM 709 C C . PRO A 1 95 ? -6.259 -9.066 -23.107 1.00 92.50 95 PRO A C 1
ATOM 711 O O . PRO A 1 95 ? -6.937 -8.836 -24.112 1.00 92.50 95 PRO A O 1
ATOM 714 N N . ARG A 1 96 ? -6.765 -9.669 -22.029 1.00 93.88 96 ARG A N 1
ATOM 715 C CA . ARG A 1 96 ? -8.156 -10.144 -21.920 1.00 93.88 96 ARG A CA 1
ATOM 716 C C . ARG A 1 96 ? -8.954 -9.396 -20.864 1.00 93.88 96 ARG A C 1
ATOM 718 O O . ARG A 1 96 ? -10.184 -9.434 -20.885 1.00 93.88 96 ARG A O 1
ATOM 725 N N . LEU A 1 97 ? -8.285 -8.738 -19.923 1.00 93.31 97 LEU A N 1
ATOM 726 C CA . LEU A 1 97 ? -8.935 -8.045 -18.824 1.00 93.31 97 LEU A CA 1
ATOM 727 C C . LEU A 1 97 ? -9.384 -6.657 -19.278 1.00 93.31 97 LEU A C 1
ATOM 729 O O . LEU A 1 97 ? -8.589 -5.786 -19.626 1.00 93.31 97 LEU A O 1
ATOM 733 N N . GLY A 1 98 ? -10.698 -6.445 -19.249 1.00 91.88 98 GLY A N 1
ATOM 734 C CA . GLY A 1 98 ? -11.292 -5.143 -19.518 1.00 91.88 98 GLY A CA 1
ATOM 735 C C . GLY A 1 98 ? -11.045 -4.127 -18.392 1.00 91.88 98 GLY A C 1
ATOM 736 O O . GLY A 1 98 ? -10.633 -4.487 -17.285 1.00 91.88 98 GLY A O 1
ATOM 737 N N . PRO A 1 99 ? -11.387 -2.846 -18.619 1.00 89.06 99 PRO A N 1
ATOM 738 C CA . PRO A 1 99 ? -11.189 -1.768 -17.643 1.00 89.06 99 PRO A CA 1
ATOM 739 C C . PRO A 1 99 ? -11.970 -1.974 -16.333 1.00 89.06 99 PRO A C 1
ATOM 741 O O . PRO A 1 99 ? -11.610 -1.410 -15.303 1.00 89.06 99 PRO A O 1
ATOM 744 N N . LEU A 1 100 ? -13.018 -2.804 -16.354 1.00 93.69 100 LEU A N 1
ATOM 745 C CA . LEU A 1 100 ? -13.825 -3.131 -15.178 1.00 93.69 100 LEU A CA 1
ATOM 746 C C . LEU A 1 100 ? -13.189 -4.184 -14.263 1.00 93.69 100 LEU A C 1
ATOM 748 O O . LEU A 1 100 ? -13.659 -4.362 -13.142 1.00 93.69 100 LEU A O 1
ATOM 752 N N . TYR A 1 101 ? -12.122 -4.866 -14.693 1.00 94.25 101 TYR A N 1
ATOM 753 C CA . TYR A 1 101 ? -11.494 -5.907 -13.883 1.00 94.25 101 TYR A CA 1
ATOM 754 C C . TYR A 1 101 ? -11.026 -5.371 -12.530 1.00 94.25 101 TYR A C 1
ATOM 756 O O . TYR A 1 101 ? -11.421 -5.909 -11.506 1.00 94.25 101 TYR A O 1
ATOM 764 N N . LEU A 1 102 ? -10.236 -4.292 -12.502 1.00 91.88 102 LEU A N 1
ATOM 765 C CA . LEU A 1 102 ? -9.730 -3.729 -11.248 1.00 91.88 102 LEU A CA 1
ATOM 766 C C . LEU A 1 102 ? -10.841 -3.256 -10.298 1.00 91.88 102 LEU A C 1
ATOM 768 O O . LEU A 1 102 ? -10.830 -3.695 -9.149 1.00 91.88 102 LEU A O 1
ATOM 772 N N . PRO A 1 103 ? -11.812 -2.414 -10.705 1.00 93.25 103 PRO A N 1
ATOM 773 C CA . PRO A 1 103 ? -12.862 -1.985 -9.784 1.00 93.25 103 PRO A CA 1
ATOM 774 C C . PRO A 1 103 ? -13.722 -3.153 -9.283 1.00 93.25 103 PRO A C 1
ATOM 776 O O . PRO A 1 103 ? -14.165 -3.110 -8.141 1.00 93.25 103 PRO A O 1
ATOM 779 N N . LEU A 1 104 ? -13.914 -4.219 -10.066 1.00 94.38 104 LEU A N 1
ATOM 780 C CA . LEU A 1 104 ? -14.641 -5.405 -9.604 1.00 94.38 104 LEU A CA 1
ATOM 781 C C . LEU A 1 104 ? -13.779 -6.289 -8.694 1.00 94.38 104 LEU A C 1
ATOM 783 O O . LEU A 1 104 ? -14.173 -6.583 -7.570 1.00 94.38 104 LEU A O 1
ATOM 787 N N . ALA A 1 105 ? -12.589 -6.679 -9.146 1.00 93.38 105 ALA A N 1
ATOM 788 C CA . ALA A 1 105 ? -11.689 -7.576 -8.428 1.00 93.38 105 ALA A CA 1
ATOM 789 C C . ALA A 1 105 ? -11.161 -6.958 -7.130 1.00 93.38 105 ALA A C 1
ATOM 791 O O . ALA A 1 105 ? -10.941 -7.679 -6.167 1.00 93.38 105 ALA A O 1
ATOM 792 N N . VAL A 1 106 ? -10.972 -5.639 -7.075 1.00 93.56 106 VAL A N 1
ATOM 793 C CA . VAL A 1 106 ? -10.491 -4.935 -5.880 1.00 93.56 106 VAL A CA 1
ATOM 794 C C . VAL A 1 106 ? -11.643 -4.296 -5.112 1.00 93.56 106 VAL A C 1
ATOM 796 O O . VAL A 1 106 ? -11.749 -4.470 -3.898 1.00 93.56 106 VAL A O 1
ATOM 799 N N . GLY A 1 107 ? -12.523 -3.572 -5.803 1.00 92.56 107 GLY A N 1
ATOM 800 C CA . GLY A 1 107 ? -13.581 -2.798 -5.157 1.00 92.56 107 GLY A CA 1
ATOM 801 C C . GLY A 1 107 ? -14.634 -3.667 -4.478 1.00 92.56 107 GLY A C 1
ATOM 802 O O . GLY A 1 107 ? -15.053 -3.333 -3.370 1.00 92.56 107 GLY A O 1
ATOM 803 N N . LEU A 1 108 ? -15.020 -4.805 -5.071 1.00 94.12 108 LEU A N 1
ATOM 804 C CA . LEU A 1 108 ? -16.029 -5.684 -4.472 1.00 94.12 108 LEU A CA 1
ATOM 805 C C . LEU A 1 108 ? -15.516 -6.328 -3.169 1.00 94.12 108 LEU A C 1
ATOM 807 O O . LEU A 1 108 ? -16.184 -6.155 -2.147 1.00 94.12 108 LEU A O 1
ATOM 811 N N . PRO A 1 109 ? -14.338 -6.985 -3.114 1.00 92.44 109 PRO A N 1
ATOM 812 C CA . PRO A 1 109 ? -13.829 -7.544 -1.860 1.00 92.44 109 PRO A CA 1
ATOM 813 C C . PRO A 1 109 ? -13.545 -6.479 -0.800 1.00 92.44 109 PRO A C 1
ATOM 815 O O . PRO A 1 109 ? -13.909 -6.677 0.358 1.00 92.44 109 PRO A O 1
ATOM 818 N N . LEU A 1 110 ? -12.966 -5.330 -1.177 1.00 92.62 110 LEU A N 1
ATOM 819 C CA . LEU A 1 110 ? -12.742 -4.225 -0.238 1.00 92.62 110 LEU A CA 1
ATOM 820 C C . LEU A 1 110 ? -14.057 -3.691 0.338 1.00 92.62 110 LEU A C 1
ATOM 822 O O . LEU A 1 110 ? -14.152 -3.479 1.545 1.00 92.62 110 LEU A O 1
ATOM 826 N N . GLY A 1 111 ? -15.076 -3.498 -0.501 1.00 92.69 111 GLY A N 1
ATOM 827 C CA . GLY A 1 111 ? -16.382 -3.015 -0.066 1.00 92.69 111 GLY A CA 1
ATOM 828 C C . GLY A 1 111 ? -17.090 -4.010 0.850 1.00 92.69 111 GLY A C 1
ATOM 829 O O . GLY A 1 111 ? -17.523 -3.647 1.944 1.00 92.69 111 GLY A O 1
ATOM 830 N N . VAL A 1 112 ? -17.166 -5.278 0.438 1.00 93.94 112 VAL A N 1
ATOM 831 C CA . VAL A 1 112 ? -17.889 -6.323 1.174 1.00 93.94 112 VAL A CA 1
ATOM 832 C C . VAL A 1 112 ? -17.157 -6.699 2.460 1.00 93.94 112 VAL A C 1
ATOM 834 O O . VAL A 1 112 ? -17.713 -6.566 3.550 1.00 93.94 112 VAL A O 1
ATOM 837 N N . LEU A 1 113 ? -15.902 -7.144 2.364 1.00 93.38 113 LEU A N 1
ATOM 838 C CA . LEU A 1 113 ? -15.158 -7.639 3.522 1.00 93.38 113 LEU A CA 1
ATOM 839 C C . LEU A 1 113 ? -14.647 -6.496 4.398 1.00 93.38 113 LEU A C 1
ATOM 841 O O . LEU A 1 113 ? -14.710 -6.596 5.622 1.00 93.38 113 LEU A O 1
ATOM 845 N N . GLY A 1 114 ? -14.190 -5.395 3.797 1.00 90.50 114 GLY A N 1
ATOM 846 C CA . GLY A 1 114 ? -13.775 -4.207 4.544 1.00 90.50 114 GLY A CA 1
ATOM 847 C C . GLY A 1 114 ? -14.956 -3.536 5.245 1.00 90.50 114 GLY A C 1
ATOM 848 O O . GLY A 1 114 ? -14.851 -3.181 6.420 1.00 90.50 114 GLY A O 1
ATOM 849 N N . GLY A 1 115 ? -16.113 -3.448 4.579 1.00 91.38 115 GLY A N 1
ATOM 850 C CA . GLY A 1 115 ? -17.356 -2.978 5.191 1.00 91.38 115 GLY A CA 1
ATOM 851 C C . GLY A 1 115 ? -17.799 -3.870 6.350 1.00 91.38 115 GLY A C 1
ATOM 852 O O . GLY A 1 115 ? -18.068 -3.379 7.448 1.00 91.38 115 GLY A O 1
ATOM 853 N N . PHE A 1 116 ? -17.798 -5.190 6.149 1.00 92.44 116 PHE A N 1
ATOM 854 C CA . PHE A 1 116 ? -18.124 -6.152 7.199 1.00 92.44 116 PHE A CA 1
ATOM 855 C C . PHE A 1 116 ? -17.165 -6.064 8.394 1.00 92.44 116 PHE A C 1
ATOM 857 O O . PHE A 1 116 ? -17.620 -5.992 9.536 1.00 92.44 116 PHE A O 1
ATOM 864 N N . TYR A 1 117 ? -15.855 -5.977 8.149 1.00 91.75 117 TYR A N 1
ATOM 865 C CA . TYR A 1 117 ? -14.842 -5.789 9.189 1.00 91.75 117 TYR A CA 1
ATOM 866 C C . TYR A 1 117 ? -15.067 -4.491 9.976 1.00 91.75 117 TYR A C 1
ATOM 868 O O . TYR A 1 117 ? -15.081 -4.498 11.209 1.00 91.75 117 TYR A O 1
ATOM 876 N N . ALA A 1 118 ? -15.333 -3.378 9.285 1.00 89.62 118 ALA A N 1
ATOM 877 C CA . ALA A 1 118 ? -15.620 -2.099 9.927 1.00 89.62 118 ALA A CA 1
ATOM 878 C C . ALA A 1 118 ? -16.881 -2.165 10.806 1.00 89.62 118 ALA A C 1
ATOM 880 O O . ALA A 1 118 ? -16.892 -1.629 11.918 1.00 89.62 118 ALA A O 1
ATOM 881 N N . LEU A 1 119 ? -17.932 -2.847 10.344 1.00 90.25 119 LEU A N 1
ATOM 882 C CA . LEU A 1 119 ? -19.159 -3.052 11.113 1.00 90.25 119 LEU A CA 1
ATOM 883 C C . LEU A 1 119 ? -18.928 -3.942 12.338 1.00 90.25 119 LEU A C 1
ATOM 885 O O . LEU A 1 119 ? -19.358 -3.579 13.435 1.00 90.25 119 LEU A O 1
ATOM 889 N N . GLN A 1 120 ? -18.225 -5.067 12.184 1.00 88.69 120 GLN A N 1
ATOM 890 C CA . GLN A 1 120 ? -17.867 -5.942 13.303 1.00 88.69 120 GLN A CA 1
ATOM 891 C C . GLN A 1 120 ? -17.062 -5.192 14.361 1.00 88.69 120 GLN A C 1
ATOM 893 O O . GLN A 1 120 ? -17.392 -5.244 15.545 1.00 88.69 120 GLN A O 1
ATOM 898 N N . ARG A 1 121 ? -16.057 -4.425 13.934 1.00 85.75 121 ARG A N 1
ATOM 899 C CA . ARG A 1 121 ? -15.211 -3.638 14.832 1.00 85.75 121 ARG A CA 1
ATOM 900 C C . ARG A 1 121 ? -16.013 -2.577 15.582 1.00 85.75 121 ARG A C 1
ATOM 902 O O . ARG A 1 121 ? -15.871 -2.452 16.796 1.00 85.75 121 ARG A O 1
ATOM 909 N N . ARG A 1 122 ? -16.908 -1.851 14.900 1.00 86.12 122 ARG A N 1
ATOM 910 C CA . ARG A 1 122 ? -17.811 -0.877 15.545 1.00 86.12 122 ARG A CA 1
ATOM 911 C C . ARG A 1 122 ? -18.706 -1.536 16.597 1.00 86.12 122 ARG A C 1
ATOM 913 O O . ARG A 1 122 ? -18.901 -0.964 17.667 1.00 86.12 122 ARG A O 1
ATOM 920 N N . ARG A 1 123 ? -19.227 -2.735 16.317 1.00 85.69 123 ARG A N 1
ATOM 921 C CA . ARG A 1 123 ? -20.042 -3.506 17.271 1.00 85.69 123 ARG A CA 1
ATOM 922 C C . ARG A 1 123 ? -19.222 -3.984 18.471 1.00 85.69 123 ARG A C 1
ATOM 924 O O . ARG A 1 123 ? -19.677 -3.834 19.599 1.00 85.69 123 ARG A O 1
ATOM 931 N N . ALA A 1 124 ? -18.015 -4.499 18.243 1.00 83.44 124 ALA A N 1
ATOM 932 C CA . ALA A 1 124 ? -17.126 -4.970 19.304 1.00 83.44 124 ALA A CA 1
ATOM 933 C C . ALA A 1 124 ? -16.727 -3.841 20.268 1.00 83.44 124 ALA A C 1
ATOM 935 O O . ALA A 1 124 ? -16.799 -4.021 21.482 1.00 83.44 124 ALA A O 1
ATOM 936 N N . ILE A 1 125 ? -16.387 -2.661 19.734 1.00 82.56 125 ILE A N 1
ATOM 937 C CA . ILE A 1 125 ? -16.073 -1.479 20.549 1.00 82.56 125 ILE A CA 1
ATOM 938 C C . ILE 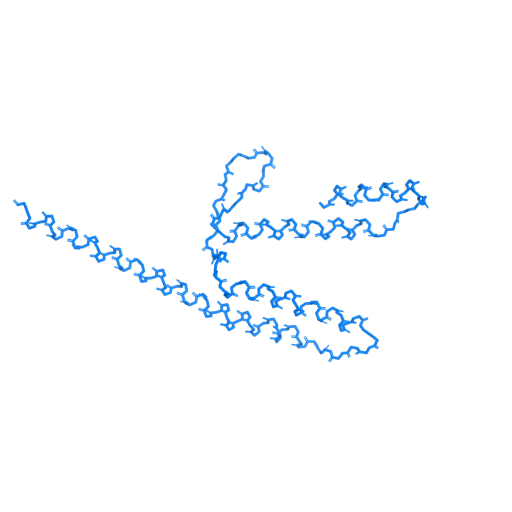A 1 125 ? -17.285 -1.088 21.402 1.00 82.56 125 ILE A C 1
ATOM 940 O O . ILE A 1 125 ? -17.149 -0.990 22.618 1.00 82.56 125 ILE A O 1
ATOM 944 N N . ARG A 1 126 ? -18.479 -0.954 20.802 1.00 79.19 126 ARG A N 1
ATOM 945 C CA . ARG A 1 126 ? -19.707 -0.619 21.549 1.00 79.19 126 ARG A CA 1
ATOM 946 C C . ARG A 1 126 ? -19.978 -1.595 22.695 1.00 79.19 126 ARG A C 1
ATOM 948 O O . ARG A 1 126 ? -20.211 -1.156 23.815 1.00 79.19 126 ARG A O 1
ATOM 955 N N . ARG A 1 127 ? -19.879 -2.901 22.428 1.00 79.75 127 ARG A N 1
ATOM 956 C CA . ARG A 1 127 ? -20.107 -3.947 23.434 1.00 79.75 127 ARG A CA 1
ATOM 957 C C . ARG A 1 127 ? -19.108 -3.872 24.590 1.00 79.75 127 ARG A C 1
ATOM 959 O O . ARG A 1 127 ? -19.489 -4.061 25.737 1.00 79.75 127 ARG A O 1
ATOM 966 N N . SER A 1 128 ? -17.838 -3.582 24.296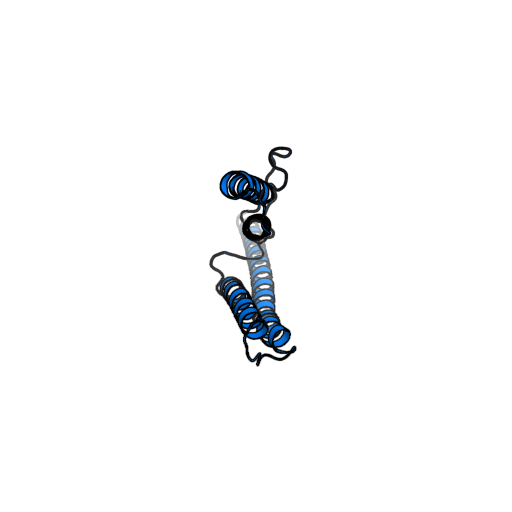 1.00 78.94 128 SER A N 1
ATOM 967 C CA . SER A 1 128 ? -16.810 -3.434 25.334 1.00 78.94 128 SER A CA 1
ATOM 968 C C . SER A 1 128 ? -17.079 -2.240 26.252 1.00 78.94 128 SER A C 1
ATOM 970 O O . SER A 1 128 ? -16.946 -2.363 27.464 1.00 78.94 128 SER A O 1
ATOM 972 N N . THR A 1 129 ? -17.524 -1.113 25.691 1.00 81.19 129 THR A N 1
ATOM 973 C CA . THR A 1 129 ? -17.880 0.082 26.464 1.00 81.19 129 THR A CA 1
ATOM 974 C C . THR A 1 129 ? -19.102 -0.166 27.346 1.00 81.19 129 THR A C 1
ATOM 976 O O . THR A 1 129 ? -19.117 0.256 28.497 1.00 81.19 129 THR A O 1
ATOM 979 N N . GLU A 1 130 ? -20.106 -0.879 26.835 1.00 78.38 130 GLU A N 1
ATOM 980 C CA . GLU A 1 130 ? -21.301 -1.249 27.601 1.00 78.38 130 GLU A CA 1
ATOM 981 C C . GLU A 1 130 ? -20.970 -2.186 28.770 1.00 78.38 130 GLU A C 1
ATOM 983 O O . GLU A 1 130 ? -21.413 -1.944 29.889 1.00 78.38 130 GLU A O 1
ATOM 988 N N . PHE A 1 131 ? -20.125 -3.195 28.542 1.00 79.75 131 PHE A N 1
ATOM 989 C CA . PHE A 1 131 ? -19.659 -4.096 29.598 1.00 79.75 131 PHE A CA 1
ATOM 990 C C . PHE A 1 131 ? -18.858 -3.367 30.687 1.00 79.75 131 PHE A C 1
ATOM 992 O O . PHE A 1 131 ? -19.061 -3.627 31.870 1.00 79.75 131 PHE A O 1
ATOM 999 N N . LEU A 1 132 ? -17.966 -2.442 30.306 1.00 82.19 132 LEU A N 1
ATOM 1000 C CA . LEU A 1 132 ? -17.238 -1.610 31.272 1.00 82.19 132 LEU A CA 1
ATOM 1001 C C . LEU A 1 132 ? -18.209 -0.772 32.113 1.00 82.19 132 LEU A C 1
ATOM 1003 O O . LEU A 1 132 ? -18.129 -0.797 33.333 1.00 82.19 132 LEU A O 1
ATOM 1007 N N . ARG A 1 133 ? -19.204 -0.144 31.474 1.00 80.44 133 ARG A N 1
ATOM 1008 C CA . ARG A 1 133 ? -20.231 0.639 32.173 1.00 80.44 133 ARG A CA 1
ATOM 1009 C C . ARG A 1 133 ? -21.056 -0.204 33.149 1.00 80.44 133 ARG A C 1
ATOM 1011 O O . ARG A 1 133 ? -21.358 0.254 34.241 1.00 80.44 133 ARG A O 1
ATOM 1018 N N . GLN A 1 134 ? -21.418 -1.430 32.767 1.00 85.44 134 GLN A N 1
ATOM 1019 C CA . GLN A 1 134 ? -22.116 -2.359 33.662 1.00 85.44 134 GLN A CA 1
ATOM 1020 C C . GLN A 1 134 ? -21.258 -2.741 34.872 1.00 85.44 134 GLN A C 1
ATOM 1022 O O . GLN A 1 134 ? -21.780 -2.827 35.979 1.00 85.44 134 GLN A O 1
ATOM 1027 N N . ARG A 1 135 ? -19.950 -2.953 34.681 1.00 83.88 135 ARG A N 1
ATOM 1028 C CA . ARG A 1 135 ? -19.026 -3.241 35.787 1.00 83.88 135 ARG A CA 1
ATOM 1029 C C . ARG A 1 135 ? -18.887 -2.069 36.752 1.00 83.88 135 ARG A C 1
ATOM 1031 O O . ARG A 1 135 ? -18.874 -2.314 37.954 1.00 83.88 135 ARG A O 1
ATOM 1038 N N . ASP A 1 136 ? -18.809 -0.843 36.245 1.00 81.25 136 ASP A N 1
ATOM 1039 C CA . ASP A 1 136 ? -18.716 0.350 37.092 1.00 81.25 136 ASP A CA 1
ATOM 1040 C C . ASP A 1 136 ? -19.976 0.483 37.967 1.00 81.25 136 ASP A C 1
ATOM 1042 O O . ASP A 1 136 ? -19.863 0.589 39.183 1.00 81.25 136 ASP A O 1
ATOM 1046 N N . ILE A 1 137 ? -21.173 0.305 37.386 1.00 86.69 137 ILE A N 1
ATOM 1047 C CA . ILE A 1 137 ? -22.453 0.323 38.126 1.00 86.69 137 ILE A CA 1
ATOM 1048 C C . ILE A 1 137 ? -22.509 -0.772 39.207 1.00 86.69 137 ILE A C 1
ATOM 1050 O O . ILE A 1 137 ? -22.962 -0.532 40.327 1.00 86.69 137 ILE A O 1
ATOM 1054 N N . LEU A 1 138 ? -22.058 -1.991 38.893 1.00 83.44 138 LEU A N 1
ATOM 1055 C CA . LEU A 1 138 ? -22.013 -3.083 39.874 1.00 83.44 138 LEU A CA 1
ATOM 1056 C C . LEU A 1 138 ? -21.016 -2.803 41.006 1.00 83.44 138 LEU A C 1
ATOM 1058 O O . LEU A 1 138 ? -21.258 -3.195 42.139 1.00 83.44 138 LEU A O 1
ATOM 1062 N N . THR A 1 139 ? -19.907 -2.123 40.716 1.00 82.06 139 THR A N 1
ATOM 1063 C CA . THR A 1 139 ? -18.909 -1.779 41.739 1.00 82.06 139 THR A CA 1
ATOM 1064 C C . THR A 1 139 ? -19.444 -0.691 42.670 1.00 82.06 139 THR A C 1
ATOM 1066 O O . THR A 1 139 ? -19.353 -0.844 43.882 1.00 82.06 139 THR A O 1
ATOM 1069 N N . GLU A 1 140 ? -20.090 0.342 42.120 1.00 76.31 140 GLU A N 1
ATOM 1070 C CA . GLU A 1 140 ? -20.728 1.407 42.909 1.00 76.31 140 GLU A CA 1
ATOM 1071 C C . GLU A 1 140 ? -21.839 0.864 43.823 1.00 76.31 140 GLU A C 1
ATOM 1073 O O . GLU A 1 140 ? -21.918 1.231 44.992 1.00 76.31 140 GLU A O 1
ATOM 1078 N N . THR A 1 141 ? -22.679 -0.046 43.318 1.00 74.44 141 THR A N 1
ATOM 1079 C CA . THR A 1 141 ? -23.765 -0.648 44.116 1.00 74.44 141 THR A CA 1
ATOM 1080 C C . THR A 1 141 ? -23.242 -1.548 45.234 1.00 74.44 141 THR A C 1
ATOM 1082 O O . THR A 1 141 ? -23.735 -1.459 46.358 1.00 74.44 141 THR A O 1
ATOM 1085 N N . VAL A 1 142 ? -22.202 -2.348 44.969 1.00 70.75 142 VAL A N 1
ATOM 1086 C CA . VAL A 1 142 ? -21.534 -3.142 46.009 1.00 70.75 142 VAL A CA 1
ATOM 1087 C C . VAL A 1 142 ? -20.922 -2.231 47.072 1.00 70.75 142 VAL A C 1
ATOM 1089 O O . VAL A 1 142 ? -21.131 -2.484 48.248 1.00 70.75 142 VAL A O 1
ATOM 1092 N N . GLU A 1 143 ? -20.233 -1.145 46.712 1.00 62.56 143 GLU A N 1
ATOM 1093 C CA . GLU A 1 143 ? -19.654 -0.225 47.706 1.00 62.56 143 GLU A CA 1
ATOM 1094 C C . GLU A 1 143 ? -20.709 0.431 48.615 1.00 62.56 143 GLU A C 1
ATOM 1096 O O . GLU A 1 143 ? -20.447 0.627 49.800 1.00 62.56 143 GLU A O 1
ATOM 1101 N N . THR A 1 144 ? -21.916 0.710 48.108 1.00 63.69 144 THR A N 1
ATOM 1102 C CA . THR A 1 144 ? -23.005 1.285 48.920 1.00 63.69 144 THR A CA 1
ATOM 1103 C C . THR A 1 144 ? -23.700 0.300 49.864 1.00 63.69 144 THR A C 1
ATOM 1105 O O . THR A 1 144 ? -24.334 0.744 50.814 1.00 63.69 144 THR A O 1
ATOM 1108 N N . GLU A 1 145 ? -23.604 -1.014 49.630 1.00 59.59 145 GLU A N 1
ATOM 1109 C CA . GLU A 1 145 ? -24.233 -2.034 50.490 1.00 59.59 145 GLU A CA 1
ATOM 1110 C C . GLU A 1 145 ? -23.344 -2.479 51.668 1.00 59.59 145 GLU A C 1
ATOM 1112 O O . GLU A 1 145 ? -23.849 -3.085 52.613 1.00 59.59 145 GLU A O 1
ATOM 1117 N N . VAL A 1 146 ? -22.034 -2.193 51.637 1.00 59.34 146 VAL A N 1
ATOM 1118 C CA . VAL A 1 146 ? -21.076 -2.583 52.700 1.00 59.34 146 VAL A CA 1
ATOM 1119 C C . VAL A 1 146 ? -20.696 -1.412 53.631 1.00 59.34 146 VAL A C 1
ATOM 1121 O O . VAL A 1 146 ? -19.875 -1.593 54.531 1.00 59.34 146 VAL A O 1
ATOM 1124 N N . GLY A 1 147 ? -21.271 -0.219 53.431 1.00 47.22 147 GLY A N 1
ATOM 1125 C CA . GLY A 1 147 ? -21.093 0.966 54.289 1.00 47.22 147 GLY A CA 1
ATOM 1126 C C . GLY A 1 147 ? -22.286 1.217 55.199 1.00 47.22 147 GLY A C 1
ATOM 1127 O O . GLY A 1 147 ? -22.049 1.598 56.367 1.00 47.22 147 GLY A O 1
#